Protein AF-A0A0D6L567-F1 (afdb_monomer)

Sequence (129 aa):
MVDGVRVAAVVKLIESLMVLPDKNCTERMDTPSAKEFLTNLEPFQVVLLAIASVFNLVVYVLALVHWYYVYSFVLIETRRNKLYWPVTLFPVSTGCCLIGMLAPRTSLIMTALGILYYLMCLFVIVSLC

pLDDT: mean 70.16, std 12.38, range [42.91, 92.19]

Foldseek 3Di:
DVVVVVVVVVVVVVVVVVPPDPPPVVVVPPDPDLVRCVVPDDPVLVVVLVVLVVVLVVLVVVLVVVVVCLVPPDPDPVVSVLVNVLSVLRSVLSVLCSVLSSDVVCVVVSVVVSVVSVVVSVVVVVVVD

Solvent-accessible surface area (backbone atoms only — not comparable to full-atom values): 7343 Å² total; per-residue (Å²): 125,73,63,62,58,52,51,53,51,50,51,52,49,49,49,61,65,68,49,62,73,88,65,59,71,75,68,73,68,57,67,68,50,54,67,59,46,63,74,70,53,57,71,69,60,54,54,54,52,52,52,51,51,53,53,46,50,52,44,43,53,54,39,52,53,50,50,50,49,50,66,73,72,54,88,53,68,84,62,45,61,70,52,51,54,57,54,56,46,55,48,51,30,51,49,39,40,54,51,18,70,59,32,75,93,45,23,69,62,28,42,54,52,29,52,55,51,51,52,52,48,51,52,51,54,62,73,70,107

Mean predicted aligned error: 15.06 Å

Organism: NCBI:txid53326

Structure (mmCIF, N/CA/C/O backbone):
data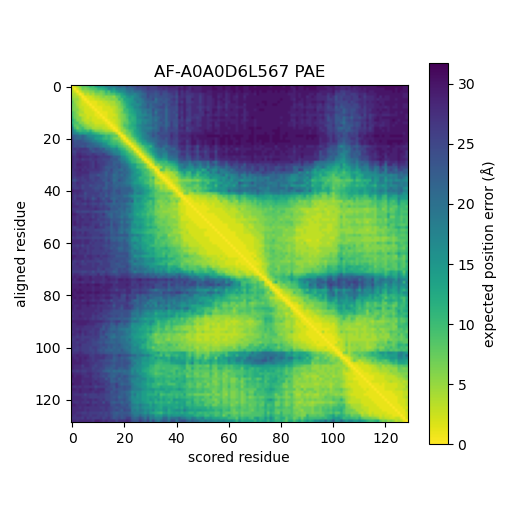_AF-A0A0D6L567-F1
#
_entry.id   AF-A0A0D6L567-F1
#
loop_
_atom_site.group_PDB
_atom_site.id
_atom_site.type_symbol
_atom_site.label_atom_id
_atom_site.label_alt_id
_atom_site.label_comp_id
_atom_site.label_asym_id
_atom_site.label_entity_id
_atom_site.label_seq_id
_atom_site.pdbx_PDB_ins_code
_atom_site.Cartn_x
_atom_site.Cartn_y
_atom_site.Cartn_z
_atom_site.occupancy
_atom_site.B_iso_or_equiv
_atom_site.auth_seq_id
_atom_site.auth_comp_id
_atom_site.auth_asym_id
_atom_site.auth_atom_id
_atom_site.pdbx_PDB_model_num
ATOM 1 N N . MET A 1 1 ? 60.334 8.139 -32.239 1.00 51.44 1 MET A N 1
ATOM 2 C CA . MET A 1 1 ? 59.103 8.479 -32.997 1.00 51.44 1 MET A CA 1
ATOM 3 C C . MET A 1 1 ? 57.903 7.579 -32.673 1.00 51.44 1 MET A C 1
ATOM 5 O O . MET A 1 1 ? 56.787 8.004 -32.926 1.00 51.44 1 MET A O 1
ATOM 9 N N . VAL A 1 2 ? 58.087 6.387 -32.084 1.00 53.38 2 VAL A N 1
ATOM 10 C CA . VAL A 1 2 ? 56.994 5.432 -31.785 1.00 53.38 2 VAL A CA 1
ATOM 11 C C . VAL A 1 2 ? 56.203 5.781 -30.507 1.00 53.38 2 VAL A C 1
ATOM 13 O O . VAL A 1 2 ? 55.015 5.478 -30.422 1.00 53.38 2 VAL A O 1
ATOM 16 N N . ASP A 1 3 ? 56.812 6.472 -29.539 1.00 57.06 3 ASP A N 1
ATOM 17 C CA . ASP A 1 3 ? 56.159 6.778 -28.253 1.00 57.06 3 ASP A CA 1
ATOM 18 C C . ASP A 1 3 ? 55.141 7.923 -28.328 1.00 57.06 3 ASP A C 1
ATOM 20 O O . ASP A 1 3 ? 54.092 7.859 -27.693 1.00 57.06 3 ASP A O 1
ATOM 24 N N . GLY A 1 4 ? 55.374 8.928 -29.180 1.00 60.09 4 GLY A N 1
ATOM 25 C CA . GLY A 1 4 ? 54.458 10.068 -29.338 1.00 60.09 4 GLY A CA 1
ATOM 26 C C . GLY A 1 4 ? 53.095 9.687 -29.930 1.00 60.09 4 GLY A C 1
ATOM 27 O O . GLY A 1 4 ? 52.073 10.239 -29.534 1.00 60.09 4 GLY A O 1
ATOM 28 N N . VAL A 1 5 ? 53.059 8.690 -30.821 1.00 66.12 5 VAL A N 1
ATOM 29 C CA . VAL A 1 5 ? 51.813 8.183 -31.429 1.00 66.12 5 VAL A CA 1
ATOM 30 C C . VAL A 1 5 ? 50.973 7.422 -30.401 1.00 66.12 5 VAL A C 1
ATOM 32 O O . VAL A 1 5 ? 49.748 7.534 -30.387 1.00 66.12 5 VAL A O 1
ATOM 35 N N . ARG A 1 6 ? 51.632 6.686 -29.498 1.00 64.06 6 ARG A N 1
ATOM 36 C CA . ARG A 1 6 ? 50.975 5.932 -28.425 1.00 64.06 6 ARG A CA 1
ATOM 37 C C . ARG A 1 6 ? 50.378 6.871 -27.378 1.00 64.06 6 ARG A C 1
ATOM 39 O O . ARG A 1 6 ? 49.239 6.673 -26.972 1.00 64.06 6 ARG A O 1
ATOM 46 N N . VAL A 1 7 ? 51.105 7.928 -27.010 1.00 69.12 7 VAL A N 1
ATOM 47 C CA . VAL A 1 7 ? 50.609 8.963 -26.089 1.00 69.12 7 VAL A CA 1
ATOM 48 C C . VAL A 1 7 ? 49.438 9.729 -26.709 1.00 69.12 7 VAL A C 1
ATOM 50 O O . VAL A 1 7 ? 48.426 9.908 -26.044 1.00 69.12 7 VAL A O 1
ATOM 53 N N . ALA A 1 8 ? 49.500 10.090 -27.995 1.00 69.56 8 ALA A N 1
ATOM 54 C CA . ALA A 1 8 ? 48.382 10.740 -28.685 1.00 69.56 8 ALA A CA 1
ATOM 55 C C . ALA A 1 8 ? 47.131 9.843 -28.773 1.00 69.56 8 ALA A C 1
ATOM 57 O O . ALA A 1 8 ? 46.010 10.328 -28.621 1.00 69.56 8 ALA A O 1
ATOM 58 N N . ALA A 1 9 ? 47.309 8.531 -28.969 1.00 71.38 9 ALA A N 1
ATOM 59 C CA . ALA A 1 9 ? 46.211 7.568 -28.959 1.00 71.38 9 ALA A CA 1
ATOM 60 C C . ALA A 1 9 ? 45.585 7.425 -27.565 1.00 71.38 9 ALA A C 1
ATOM 62 O O . ALA A 1 9 ? 44.364 7.411 -27.456 1.00 71.38 9 ALA A O 1
ATOM 63 N N . VAL A 1 10 ? 46.402 7.377 -26.506 1.00 73.50 10 VAL A N 1
ATOM 64 C CA . VAL A 1 10 ? 45.928 7.316 -25.113 1.00 73.50 10 VAL A CA 1
ATOM 65 C C . VAL A 1 10 ? 45.222 8.611 -24.717 1.00 73.50 10 VAL A C 1
ATOM 67 O O . VAL A 1 10 ? 44.164 8.544 -24.106 1.00 73.50 10 VAL A O 1
ATOM 70 N N . VAL A 1 11 ? 45.731 9.777 -25.123 1.00 72.00 11 VAL A N 1
ATOM 71 C CA . VAL A 1 11 ? 45.070 11.069 -24.884 1.00 72.00 11 VAL A CA 1
ATOM 72 C C . VAL A 1 11 ? 43.726 11.134 -25.609 1.00 72.00 11 VAL A C 1
ATOM 74 O O . VAL A 1 11 ? 42.746 11.502 -24.980 1.00 72.00 11 VAL A O 1
ATOM 77 N N . LYS A 1 12 ? 43.620 10.660 -26.861 1.00 69.38 12 LYS A N 1
ATOM 78 C CA . LYS A 1 12 ? 42.325 10.541 -27.562 1.00 69.38 12 LYS A CA 1
ATOM 79 C C . LYS A 1 12 ? 41.357 9.549 -26.913 1.00 69.38 12 LYS A C 1
ATOM 81 O O . LYS A 1 12 ? 40.143 9.743 -26.978 1.00 69.38 12 LYS A O 1
ATOM 86 N N . LEU A 1 13 ? 41.878 8.475 -26.320 1.00 69.00 13 LEU A N 1
ATOM 87 C CA . LEU A 1 13 ? 41.085 7.473 -25.604 1.00 69.00 13 LEU A CA 1
ATOM 88 C C . LEU A 1 13 ? 40.575 8.031 -24.274 1.00 69.00 13 LEU A C 1
ATOM 90 O O . LEU A 1 13 ? 39.413 7.828 -23.949 1.00 69.00 13 LEU A O 1
ATOM 94 N N . ILE A 1 14 ? 41.414 8.783 -23.557 1.00 69.44 14 ILE A N 1
ATOM 95 C CA . ILE A 1 14 ? 41.048 9.522 -22.345 1.00 69.44 14 ILE A CA 1
ATOM 96 C C . ILE A 1 14 ? 40.043 10.619 -22.687 1.00 69.44 14 ILE A C 1
ATOM 98 O O . ILE A 1 14 ? 39.063 10.756 -21.976 1.00 69.44 14 ILE A O 1
ATOM 102 N N . GLU A 1 15 ? 40.209 11.339 -23.794 1.00 63.16 15 GLU A N 1
ATOM 103 C CA . GLU A 1 15 ? 39.251 12.347 -24.259 1.00 63.16 15 GLU A CA 1
ATOM 104 C C . GLU A 1 15 ? 37.911 11.702 -24.655 1.00 63.16 15 GLU A C 1
ATOM 106 O O . GLU A 1 15 ? 36.864 12.221 -24.300 1.00 63.16 15 GLU A O 1
ATOM 111 N N . SER A 1 16 ? 37.913 10.508 -25.264 1.00 60.44 16 SER A N 1
ATOM 112 C CA . SER A 1 16 ? 36.679 9.745 -25.550 1.00 60.44 16 SER A CA 1
ATOM 113 C C . SER A 1 16 ? 36.036 9.098 -24.314 1.00 60.44 16 SER A C 1
ATOM 115 O O . SER A 1 16 ? 34.855 8.765 -24.352 1.00 60.44 16 SER A O 1
ATOM 117 N N . LEU A 1 17 ? 36.797 8.885 -23.233 1.00 59.16 17 LEU A N 1
ATOM 118 C CA . LEU A 1 17 ? 36.298 8.384 -21.942 1.00 59.16 17 LEU A CA 1
ATOM 119 C C . LEU A 1 17 ? 35.861 9.517 -21.000 1.00 59.16 17 LEU A C 1
ATOM 121 O O . LEU A 1 17 ? 34.994 9.302 -20.157 1.00 59.16 17 LEU A O 1
ATOM 125 N N . MET A 1 18 ? 36.472 10.698 -21.123 1.00 55.69 18 MET A N 1
ATOM 126 C CA . MET A 1 18 ? 36.255 11.874 -20.275 1.00 55.69 18 MET A CA 1
ATOM 127 C C . MET A 1 18 ? 35.217 12.826 -20.877 1.00 55.69 18 MET A C 1
ATOM 129 O O . MET A 1 18 ? 34.478 13.460 -20.127 1.00 55.69 18 MET A O 1
ATOM 133 N N . VAL A 1 19 ? 35.065 12.842 -22.207 1.00 54.62 19 VAL A N 1
ATOM 134 C CA . VAL A 1 19 ? 33.837 13.290 -22.872 1.00 54.62 19 VAL A CA 1
ATOM 135 C C . VAL A 1 19 ? 32.824 12.160 -22.732 1.00 54.62 19 VAL A C 1
ATOM 137 O O . VAL A 1 19 ? 32.542 11.389 -23.650 1.00 54.62 19 VAL A O 1
ATOM 140 N N . LEU A 1 20 ? 32.282 12.061 -21.516 1.00 49.41 20 LEU A N 1
ATOM 141 C CA . LEU A 1 20 ? 30.945 11.538 -21.302 1.00 49.41 20 LEU A CA 1
ATOM 142 C C . LEU A 1 20 ? 30.086 12.169 -22.405 1.00 49.41 20 LEU A C 1
ATOM 144 O O . LEU A 1 20 ? 30.102 13.396 -22.522 1.00 49.41 20 LEU A O 1
ATOM 148 N N . PRO A 1 21 ? 29.426 11.387 -23.272 1.00 51.28 21 PRO A N 1
ATOM 149 C CA . PRO A 1 21 ? 28.641 11.987 -24.325 1.00 51.28 21 PRO A CA 1
ATOM 150 C C . PRO A 1 21 ? 27.652 12.924 -23.640 1.00 51.28 21 PRO A C 1
ATOM 152 O O . PRO A 1 21 ? 26.893 12.481 -22.775 1.00 51.28 21 PRO A O 1
ATOM 155 N N . ASP A 1 22 ? 27.656 14.192 -24.046 1.00 45.97 22 ASP A N 1
ATOM 156 C CA . ASP A 1 22 ? 26.565 15.157 -23.901 1.00 45.97 22 ASP A CA 1
ATOM 157 C C . ASP A 1 22 ? 25.304 14.633 -24.624 1.00 45.97 22 ASP A C 1
ATOM 159 O O . ASP A 1 22 ? 24.661 15.290 -25.436 1.00 45.97 22 ASP A O 1
ATOM 163 N N . LYS A 1 23 ? 24.917 13.388 -24.347 1.00 49.12 23 LYS A N 1
ATOM 164 C CA . LYS A 1 23 ? 23.551 12.930 -24.479 1.00 49.12 23 LYS A CA 1
ATOM 165 C C . LYS A 1 23 ? 22.868 13.401 -23.221 1.00 49.12 23 LYS A C 1
ATOM 167 O O . LYS A 1 23 ? 22.819 12.651 -22.254 1.00 49.12 23 LYS A O 1
ATOM 172 N N . ASN A 1 24 ? 22.417 14.656 -23.260 1.00 46.16 24 ASN A N 1
ATOM 173 C CA . ASN A 1 24 ? 21.276 15.163 -22.506 1.00 46.16 24 ASN A CA 1
ATOM 174 C C . ASN A 1 24 ? 20.905 14.255 -21.325 1.00 46.16 24 ASN A C 1
ATOM 176 O O . ASN A 1 24 ? 19.962 13.468 -21.397 1.00 46.16 24 ASN A O 1
ATOM 180 N N . CYS A 1 25 ? 21.653 14.353 -20.223 1.00 46.97 25 CYS A N 1
ATOM 181 C CA . CYS A 1 25 ? 21.289 13.675 -18.977 1.00 46.97 25 CYS A CA 1
ATOM 182 C C . CYS A 1 25 ? 19.965 14.212 -18.400 1.00 46.97 25 CYS A C 1
ATOM 184 O O . CYS A 1 25 ? 19.481 13.696 -17.397 1.00 46.97 25 CYS A O 1
ATOM 186 N N . THR A 1 26 ? 19.353 15.196 -19.061 1.00 45.06 26 THR A N 1
ATOM 187 C CA . THR A 1 26 ? 17.973 15.635 -18.865 1.00 45.06 26 THR A CA 1
ATOM 188 C C . THR A 1 26 ? 16.942 14.584 -19.305 1.00 45.06 26 THR A C 1
ATOM 190 O O . THR A 1 26 ? 15.877 14.544 -18.712 1.00 45.06 26 THR A O 1
ATOM 193 N N . GLU A 1 27 ? 17.251 13.669 -20.238 1.00 45.03 27 GLU A N 1
ATOM 194 C CA . GLU A 1 27 ? 16.323 12.593 -20.662 1.00 45.03 27 GLU A CA 1
ATOM 195 C C . GLU A 1 27 ? 16.497 11.270 -19.896 1.00 45.03 27 GLU A C 1
ATOM 197 O O . GLU A 1 27 ? 15.755 10.314 -20.102 1.00 45.03 27 GLU A O 1
ATOM 202 N N . ARG A 1 28 ? 17.474 11.176 -18.984 1.00 42.91 28 ARG A N 1
ATOM 203 C CA . ARG A 1 28 ? 17.618 10.004 -18.096 1.00 42.91 28 ARG A CA 1
ATOM 204 C C . ARG A 1 28 ? 16.937 10.198 -16.741 1.00 42.91 28 ARG A C 1
ATOM 206 O O . ARG A 1 28 ? 16.912 9.271 -15.929 1.00 42.91 28 ARG A O 1
ATOM 213 N N . MET A 1 29 ? 16.399 11.396 -16.499 1.00 44.59 29 MET A N 1
ATOM 214 C CA . MET A 1 29 ? 15.608 11.721 -15.314 1.00 44.59 29 MET A CA 1
ATOM 215 C C . MET A 1 29 ? 14.101 11.618 -15.532 1.00 44.59 29 MET A C 1
ATOM 217 O O . MET A 1 29 ? 13.373 11.580 -14.539 1.00 44.59 29 MET A O 1
ATOM 221 N N . ASP A 1 30 ? 13.638 11.436 -16.764 1.00 47.34 30 ASP A N 1
ATOM 222 C CA . ASP A 1 30 ? 12.287 10.957 -16.994 1.00 47.34 30 ASP A CA 1
ATOM 223 C C . ASP A 1 30 ? 12.285 9.463 -16.707 1.00 47.34 30 ASP A C 1
ATOM 225 O O . ASP A 1 30 ? 12.701 8.620 -17.500 1.00 47.34 30 ASP A O 1
ATOM 229 N N . THR A 1 31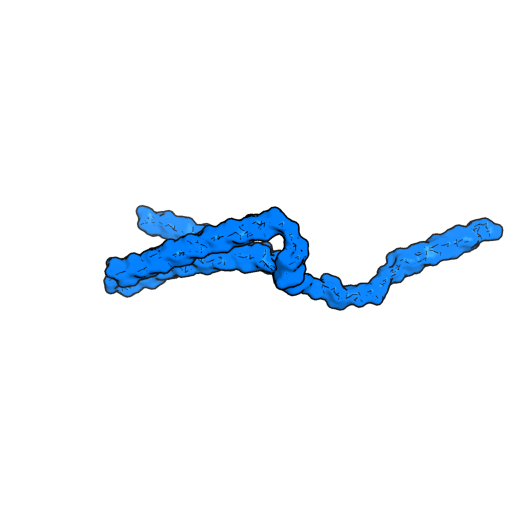 ? 11.860 9.106 -15.494 1.00 47.53 31 THR A N 1
ATOM 230 C CA . THR A 1 31 ? 11.310 7.762 -15.324 1.00 47.53 31 THR A CA 1
ATOM 231 C C . THR A 1 31 ? 10.330 7.538 -16.460 1.00 47.53 31 THR A C 1
ATOM 233 O O . THR A 1 31 ? 9.464 8.406 -16.612 1.00 47.53 31 THR A O 1
ATOM 236 N N . PRO A 1 32 ? 10.387 6.408 -17.184 1.00 53.44 32 PRO A N 1
ATOM 237 C CA . PRO A 1 32 ? 9.282 6.057 -18.055 1.00 53.44 32 PRO A CA 1
ATOM 238 C C . PRO A 1 32 ? 7.992 6.183 -17.250 1.00 53.44 32 PRO A C 1
ATOM 240 O O . PRO A 1 32 ? 7.905 5.738 -16.095 1.00 53.44 32 PRO A O 1
ATOM 243 N N . SER A 1 33 ? 7.019 6.866 -17.844 1.00 56.44 33 SER A N 1
ATOM 244 C CA . SER A 1 33 ? 5.693 7.009 -17.261 1.00 56.44 33 SER A CA 1
ATOM 245 C C . SER A 1 33 ? 5.160 5.618 -16.912 1.00 56.44 33 SER A C 1
ATOM 247 O O . SER A 1 33 ? 5.467 4.644 -17.601 1.00 56.44 33 SER A O 1
ATOM 249 N N . ALA A 1 34 ? 4.343 5.492 -15.860 1.00 57.06 34 ALA A N 1
ATOM 250 C CA . ALA A 1 34 ? 3.801 4.197 -15.424 1.00 57.06 34 ALA A CA 1
ATOM 251 C C . ALA A 1 34 ? 3.174 3.396 -16.585 1.00 57.06 34 ALA A C 1
ATOM 253 O O . ALA A 1 34 ? 3.223 2.170 -16.599 1.00 57.06 34 ALA A O 1
ATOM 254 N N . LYS A 1 35 ? 2.649 4.096 -17.600 1.00 56.97 35 LYS A N 1
ATOM 255 C CA . LYS A 1 35 ? 2.117 3.496 -18.827 1.00 56.97 35 LYS A CA 1
ATOM 256 C C . LYS A 1 35 ? 3.193 2.868 -19.719 1.00 56.97 35 LYS A C 1
ATOM 258 O O . LYS A 1 35 ? 2.982 1.758 -20.185 1.00 56.97 35 LYS A O 1
ATOM 263 N N . GLU A 1 36 ? 4.330 3.536 -19.913 1.00 60.84 36 GLU A N 1
ATOM 264 C CA . GLU A 1 36 ? 5.454 3.035 -20.721 1.00 60.84 36 GLU A CA 1
ATOM 265 C C . GLU A 1 36 ? 6.184 1.872 -20.045 1.00 60.84 36 GLU A C 1
ATOM 267 O O . GLU A 1 36 ? 6.640 0.947 -20.722 1.00 60.84 36 GLU A O 1
ATOM 272 N N . PHE A 1 37 ? 6.245 1.890 -18.709 1.00 64.50 37 PHE A N 1
ATOM 273 C CA . PHE A 1 37 ? 6.726 0.764 -17.913 1.00 64.50 37 PHE A CA 1
ATOM 274 C C . PHE A 1 37 ? 5.804 -0.451 -18.083 1.00 64.50 37 PHE A C 1
ATOM 276 O O . PHE A 1 37 ? 6.275 -1.521 -18.452 1.00 64.50 37 PHE A O 1
ATOM 283 N N . LEU A 1 38 ? 4.485 -0.274 -17.928 1.00 64.69 38 LEU A N 1
ATOM 284 C CA . LEU A 1 38 ? 3.492 -1.347 -18.084 1.00 64.69 38 LEU A CA 1
ATOM 285 C C . LEU A 1 38 ? 3.467 -1.976 -19.486 1.00 64.69 38 LEU A C 1
ATOM 287 O O . LEU A 1 38 ? 3.217 -3.172 -19.598 1.00 64.69 38 LEU A O 1
ATOM 291 N N . THR A 1 39 ? 3.738 -1.215 -20.550 1.00 64.00 39 THR A N 1
ATOM 292 C CA . THR A 1 39 ? 3.801 -1.755 -21.922 1.00 64.00 39 THR A CA 1
ATOM 293 C C . THR A 1 39 ? 5.072 -2.542 -22.235 1.00 64.00 39 THR A C 1
ATOM 295 O O . THR A 1 39 ? 5.050 -3.354 -23.153 1.00 64.00 39 THR A O 1
ATOM 298 N N . ASN A 1 40 ? 6.160 -2.331 -21.490 1.00 68.75 40 ASN A N 1
ATOM 299 C CA . ASN A 1 40 ? 7.427 -3.054 -21.669 1.00 68.75 40 ASN A CA 1
ATOM 300 C C . ASN A 1 40 ? 7.654 -4.125 -20.587 1.00 68.75 40 ASN A C 1
ATOM 302 O O . ASN A 1 40 ? 8.773 -4.607 -20.414 1.00 68.75 40 ASN A O 1
ATOM 306 N N . LEU A 1 41 ? 6.611 -4.472 -19.830 1.00 67.50 41 LEU A N 1
ATOM 307 C CA . LEU A 1 41 ? 6.709 -5.419 -18.728 1.00 67.50 41 LEU A CA 1
ATOM 308 C C . LEU A 1 41 ? 6.822 -6.863 -19.232 1.00 67.50 41 LEU A C 1
ATOM 310 O O . LEU A 1 41 ? 6.127 -7.276 -20.161 1.00 67.50 41 LEU A O 1
ATOM 314 N N . GLU A 1 42 ? 7.656 -7.653 -18.560 1.00 75.88 42 GLU A N 1
ATOM 315 C CA . GLU A 1 42 ? 7.778 -9.086 -18.819 1.00 75.88 42 GLU A CA 1
ATOM 316 C C . GLU A 1 42 ? 6.424 -9.788 -18.572 1.00 75.88 42 GLU A C 1
ATOM 318 O O . GLU A 1 42 ? 5.738 -9.470 -17.590 1.00 75.88 42 GLU A O 1
ATOM 323 N N . PRO A 1 43 ? 6.003 -10.754 -19.416 1.00 74.62 43 PRO A N 1
ATOM 324 C CA . PRO A 1 43 ? 4.675 -11.371 -19.322 1.00 74.62 43 PRO A CA 1
ATOM 325 C C . PRO A 1 43 ? 4.401 -12.017 -17.957 1.00 74.62 43 PRO A C 1
ATOM 327 O O . PRO A 1 43 ? 3.261 -12.035 -17.497 1.00 74.62 43 PRO A O 1
ATOM 330 N N . PHE A 1 44 ? 5.443 -12.491 -17.271 1.00 75.38 44 PHE A N 1
ATOM 331 C CA . PHE A 1 44 ? 5.339 -13.046 -15.922 1.00 75.38 44 PHE A CA 1
ATOM 332 C C . PHE A 1 44 ? 4.868 -12.010 -14.886 1.00 75.38 44 PHE A C 1
ATOM 334 O O . PHE A 1 44 ? 4.005 -12.294 -14.053 1.00 75.38 44 PHE A O 1
ATOM 341 N N . GLN A 1 45 ? 5.381 -10.782 -14.967 1.00 76.69 45 GLN A N 1
ATOM 342 C CA . GLN A 1 45 ? 5.049 -9.713 -14.027 1.00 76.69 45 GLN A CA 1
ATOM 343 C C . GLN A 1 45 ? 3.613 -9.201 -14.232 1.00 76.69 45 GLN A C 1
ATOM 345 O O . GLN A 1 45 ? 2.932 -8.860 -13.265 1.00 76.69 45 GLN A O 1
ATOM 350 N N . VAL A 1 46 ? 3.116 -9.232 -15.473 1.00 79.88 46 VAL A N 1
ATOM 351 C CA . VAL A 1 46 ? 1.719 -8.899 -15.806 1.00 79.88 46 VAL A CA 1
ATOM 352 C C . VAL A 1 46 ? 0.741 -9.902 -15.188 1.00 79.88 46 VAL A C 1
ATOM 354 O O . VAL A 1 46 ? -0.287 -9.500 -14.643 1.00 79.88 46 VAL A O 1
ATOM 357 N N . VAL A 1 47 ? 1.064 -11.199 -15.212 1.00 86.00 47 VAL A N 1
ATOM 358 C CA . VAL A 1 47 ? 0.220 -12.244 -14.604 1.00 86.00 47 VAL A CA 1
ATOM 359 C C . VAL A 1 47 ? 0.124 -12.062 -13.089 1.00 86.00 47 VAL A C 1
ATOM 361 O O . VAL A 1 47 ? -0.973 -12.103 -12.534 1.00 86.00 47 VAL A O 1
ATOM 364 N N . LEU A 1 48 ? 1.245 -11.795 -12.415 1.00 83.62 48 LEU A N 1
ATOM 365 C CA . LEU A 1 48 ? 1.253 -11.528 -10.973 1.00 83.62 48 LEU A CA 1
ATOM 366 C C . LEU A 1 48 ? 0.432 -10.284 -10.610 1.00 83.62 48 LEU A C 1
ATOM 368 O O . LEU A 1 48 ? -0.319 -10.305 -9.636 1.00 83.62 48 LEU A O 1
ATOM 372 N N . LEU A 1 49 ? 0.525 -9.225 -11.417 1.00 84.25 49 LEU A N 1
ATOM 373 C CA . LEU A 1 49 ? -0.255 -8.002 -11.231 1.00 84.25 49 LEU A CA 1
ATOM 374 C C . LEU A 1 49 ? -1.763 -8.248 -11.416 1.00 84.25 49 LEU A C 1
ATOM 376 O O . LEU A 1 49 ? -2.576 -7.717 -10.660 1.00 84.25 49 LEU A O 1
ATOM 380 N N . ALA A 1 50 ? -2.144 -9.080 -12.389 1.00 87.19 50 ALA A N 1
ATOM 381 C CA . ALA A 1 50 ? -3.534 -9.476 -12.599 1.00 87.19 50 ALA A CA 1
ATOM 382 C C . ALA A 1 50 ? -4.079 -10.287 -11.413 1.00 87.19 50 ALA A C 1
ATOM 384 O O . ALA A 1 50 ? -5.190 -10.048 -10.953 1.00 87.19 50 ALA A O 1
ATOM 385 N N . ILE A 1 51 ? -3.282 -11.203 -10.862 1.00 89.12 51 ILE A N 1
ATOM 386 C CA . ILE A 1 51 ? -3.663 -11.961 -9.665 1.00 89.12 51 ILE A CA 1
ATOM 387 C C . ILE A 1 51 ? -3.818 -11.014 -8.464 1.00 89.12 51 ILE A C 1
ATOM 389 O O . ILE A 1 51 ? -4.818 -11.076 -7.747 1.00 89.12 51 ILE A O 1
ATOM 393 N N . ALA A 1 52 ? -2.871 -10.092 -8.270 1.00 85.38 52 ALA A N 1
ATOM 394 C CA . ALA A 1 52 ? -2.922 -9.104 -7.195 1.00 85.38 52 ALA A CA 1
ATOM 395 C C . ALA A 1 52 ? -4.162 -8.198 -7.286 1.00 85.38 52 ALA A C 1
ATOM 397 O O . ALA A 1 52 ? -4.776 -7.895 -6.262 1.00 85.38 52 ALA A O 1
ATOM 398 N N . SER A 1 53 ? -4.576 -7.801 -8.494 1.00 87.31 53 SER A N 1
ATOM 399 C CA . SER A 1 53 ? -5.775 -6.978 -8.682 1.00 87.31 53 SER A CA 1
ATOM 400 C C . SER A 1 53 ? -7.063 -7.728 -8.332 1.00 87.31 53 SER A C 1
ATOM 402 O O . SER A 1 53 ? -7.937 -7.151 -7.682 1.00 87.31 53 SER A O 1
ATOM 404 N N . VAL A 1 54 ? -7.153 -9.022 -8.661 1.00 92.19 54 VAL A N 1
ATOM 405 C CA . VAL A 1 54 ? -8.282 -9.882 -8.272 1.00 92.19 54 VAL A CA 1
ATOM 406 C C . VAL A 1 54 ? -8.369 -10.012 -6.752 1.00 92.19 54 VAL A C 1
ATOM 408 O O . VAL A 1 54 ? -9.441 -9.810 -6.182 1.00 92.19 54 VAL A O 1
ATOM 411 N N . PHE A 1 55 ? -7.253 -10.282 -6.070 1.00 87.31 55 PHE A N 1
ATOM 412 C CA . PHE A 1 55 ? -7.246 -10.349 -4.606 1.00 87.31 55 PHE A CA 1
ATOM 413 C C . PHE A 1 55 ? -7.617 -9.012 -3.960 1.00 87.31 55 PHE A C 1
ATOM 415 O O . PHE A 1 55 ? -8.396 -8.989 -3.008 1.00 87.31 55 PHE A O 1
ATOM 422 N N . ASN A 1 56 ? -7.130 -7.893 -4.501 1.00 88.06 56 ASN A N 1
ATOM 423 C CA . ASN A 1 56 ? -7.496 -6.567 -4.011 1.00 88.06 56 ASN A CA 1
ATOM 424 C C . ASN A 1 56 ? -9.007 -6.309 -4.156 1.00 88.06 56 ASN A C 1
ATOM 426 O O . ASN A 1 56 ? -9.635 -5.777 -3.244 1.00 88.06 56 ASN A O 1
ATOM 430 N N . LEU A 1 57 ? -9.620 -6.753 -5.259 1.00 89.38 57 LEU A N 1
ATOM 431 C CA . LEU A 1 57 ? -11.067 -6.663 -5.464 1.00 89.38 57 LEU A CA 1
ATOM 432 C C . LEU A 1 57 ? -11.847 -7.459 -4.403 1.00 89.38 57 LEU A C 1
ATOM 434 O O . L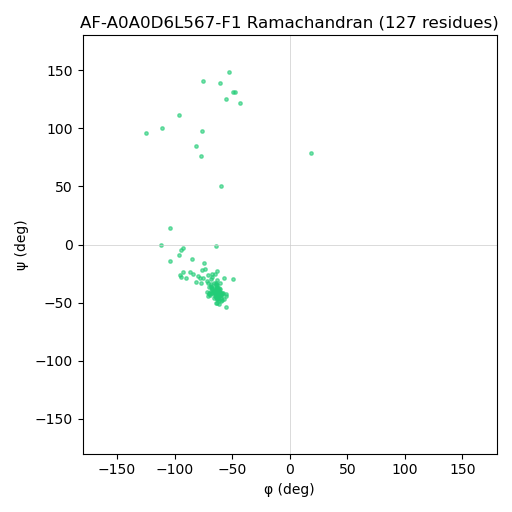EU A 1 57 ? -12.813 -6.948 -3.838 1.00 89.38 57 LEU A O 1
ATOM 438 N N . VAL A 1 58 ? -11.409 -8.681 -4.087 1.00 90.50 58 VAL A N 1
ATOM 439 C CA . VAL A 1 58 ? -12.018 -9.503 -3.024 1.00 90.50 58 VAL A CA 1
ATOM 440 C C . VAL A 1 58 ? -11.943 -8.790 -1.671 1.00 90.50 58 VAL A C 1
ATOM 442 O O . VAL A 1 58 ? -12.931 -8.755 -0.936 1.00 90.50 58 VAL A O 1
ATOM 445 N N . VAL A 1 59 ? -10.805 -8.164 -1.361 1.00 87.44 59 VAL A N 1
ATOM 446 C CA . VAL A 1 59 ? -10.629 -7.374 -0.133 1.00 87.44 59 VAL A CA 1
ATOM 447 C C . VAL A 1 59 ? -11.597 -6.188 -0.080 1.00 87.44 59 VAL A C 1
ATOM 449 O O . VAL A 1 59 ? -12.204 -5.950 0.965 1.00 87.44 59 VAL A O 1
ATOM 452 N N . TYR A 1 60 ? -11.820 -5.485 -1.196 1.00 87.38 60 TYR A N 1
ATOM 453 C CA . TYR A 1 60 ? -12.821 -4.415 -1.262 1.00 87.38 60 TYR A CA 1
ATOM 454 C C . TYR A 1 60 ? -14.243 -4.919 -0.994 1.00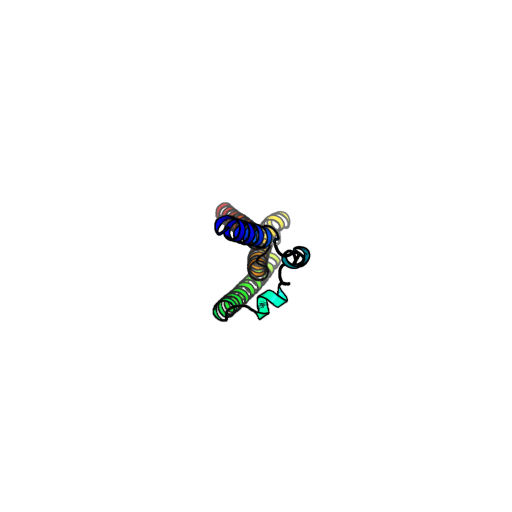 87.38 60 TYR A C 1
ATOM 456 O O . TYR A 1 60 ? -14.983 -4.279 -0.247 1.00 87.38 60 TYR A O 1
ATOM 464 N N . VAL A 1 61 ? -14.627 -6.072 -1.550 1.00 89.12 61 VAL A N 1
ATOM 465 C CA . VAL A 1 61 ? -15.950 -6.667 -1.293 1.00 89.12 61 VAL A CA 1
ATOM 466 C C . VAL A 1 61 ? -16.107 -7.015 0.188 1.00 89.12 61 VAL A C 1
ATOM 468 O O . VAL A 1 61 ? -17.117 -6.665 0.797 1.00 89.12 61 VAL A O 1
ATOM 471 N N . LEU A 1 62 ? -15.094 -7.632 0.802 1.00 85.25 62 LEU A N 1
ATOM 472 C CA . LEU A 1 62 ? -15.102 -7.941 2.235 1.00 85.25 62 LEU A CA 1
ATOM 473 C C . LEU A 1 62 ? -15.185 -6.680 3.105 1.00 85.25 62 LEU A C 1
ATOM 475 O O . LEU A 1 62 ? -15.894 -6.689 4.114 1.00 85.25 62 LEU A O 1
ATOM 479 N N . ALA A 1 63 ? -14.514 -5.596 2.706 1.00 83.62 63 ALA A N 1
ATOM 480 C CA . ALA A 1 63 ? -14.585 -4.310 3.394 1.00 83.62 63 ALA A CA 1
ATOM 481 C C . ALA A 1 63 ? -15.992 -3.697 3.322 1.00 83.62 63 ALA A C 1
ATOM 483 O O . ALA A 1 63 ? -16.488 -3.195 4.329 1.00 83.62 63 ALA A O 1
ATOM 484 N N . LEU A 1 64 ? -16.670 -3.790 2.172 1.00 84.56 64 LEU A N 1
ATOM 485 C CA . LEU A 1 64 ? -18.059 -3.341 2.024 1.00 84.56 64 LEU A CA 1
ATOM 486 C C . LEU A 1 64 ? -19.025 -4.171 2.876 1.00 84.56 64 LEU A C 1
ATOM 488 O O . LEU A 1 64 ? -19.907 -3.609 3.523 1.00 84.56 64 LEU A O 1
ATOM 492 N N . VAL A 1 65 ? -18.837 -5.493 2.929 1.00 84.88 65 VAL A N 1
ATOM 493 C CA . VAL A 1 65 ? -19.634 -6.375 3.797 1.00 84.88 65 VAL A CA 1
ATOM 494 C C . VAL A 1 65 ? -19.419 -6.018 5.268 1.00 84.88 65 VAL A C 1
ATOM 496 O O . VAL A 1 65 ? -20.390 -5.864 6.007 1.00 84.88 65 VAL A O 1
ATOM 499 N N . HIS A 1 66 ? -18.170 -5.815 5.696 1.00 78.62 66 HIS A N 1
ATOM 500 C CA . HIS A 1 66 ? -17.864 -5.369 7.058 1.00 78.62 66 HIS A CA 1
ATOM 501 C C . HIS A 1 66 ? -18.478 -4.005 7.366 1.00 78.62 66 HIS A C 1
ATOM 503 O O . HIS A 1 66 ? -19.077 -3.834 8.425 1.00 78.62 66 HIS A O 1
ATOM 509 N N . TRP A 1 67 ? -18.387 -3.051 6.439 1.00 76.19 67 TRP A N 1
ATOM 510 C CA . TRP A 1 67 ? -19.026 -1.746 6.584 1.00 76.19 67 TRP A CA 1
ATOM 511 C C . TRP A 1 67 ? -20.535 -1.895 6.785 1.00 76.19 67 TRP A C 1
ATOM 513 O O . TRP A 1 67 ? -21.098 -1.295 7.700 1.00 76.19 67 TRP A O 1
ATOM 523 N N . TYR A 1 68 ? -21.191 -2.721 5.966 1.00 80.94 68 TYR A N 1
ATOM 524 C CA . TYR A 1 68 ? -22.625 -2.980 6.069 1.00 80.94 68 TYR A CA 1
ATOM 525 C C . TYR A 1 68 ? -22.999 -3.580 7.431 1.00 80.94 68 TYR A C 1
ATOM 527 O O . TYR A 1 68 ? -23.919 -3.095 8.092 1.00 80.94 68 TYR A O 1
ATOM 535 N N . TYR A 1 69 ? -22.239 -4.571 7.904 1.00 75.81 69 TYR A N 1
ATOM 536 C CA . TYR A 1 69 ? -22.445 -5.171 9.222 1.00 75.81 69 TYR A CA 1
ATOM 537 C C . TYR A 1 69 ? -22.250 -4.166 10.363 1.00 75.81 69 TYR A C 1
ATOM 539 O O . TYR A 1 69 ? -23.088 -4.087 11.259 1.00 75.81 69 TYR A O 1
ATOM 547 N N . VAL A 1 70 ? -21.192 -3.353 10.328 1.00 72.81 70 VAL A N 1
ATOM 548 C CA . VAL A 1 70 ? -20.942 -2.327 11.354 1.00 72.81 70 VAL A CA 1
ATOM 549 C C . VAL A 1 70 ? -22.039 -1.262 11.350 1.00 72.81 70 VAL A C 1
ATOM 551 O O . VAL A 1 70 ? -22.472 -0.820 12.416 1.00 72.81 70 VAL A O 1
ATOM 554 N N . TYR A 1 71 ? -22.516 -0.862 10.170 1.00 70.06 71 TYR A N 1
ATOM 555 C CA . TYR A 1 71 ? -23.623 0.080 10.039 1.00 70.06 71 TYR A CA 1
ATOM 556 C C . TYR A 1 71 ? -24.932 -0.489 10.603 1.00 70.06 71 TYR A C 1
A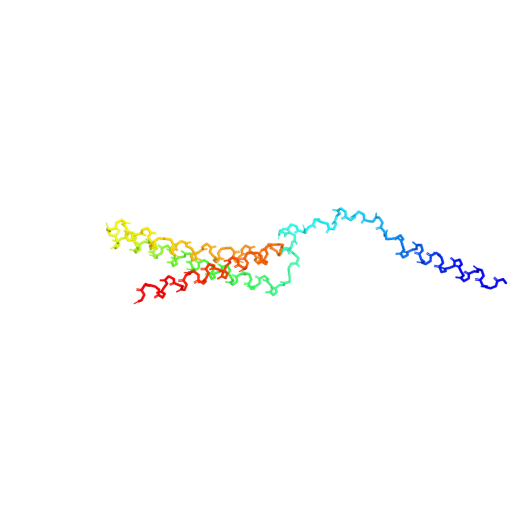TOM 558 O O . TYR A 1 71 ? -25.644 0.230 11.303 1.00 70.06 71 TYR A O 1
ATOM 566 N N . SER A 1 72 ? -25.221 -1.767 10.334 1.00 74.00 72 SER A N 1
ATOM 567 C CA . SER A 1 72 ? -26.482 -2.413 10.708 1.00 74.00 72 SER A CA 1
ATOM 568 C C . SER A 1 72 ? -26.542 -2.884 12.166 1.00 74.00 72 SER A C 1
ATOM 570 O O . SER A 1 72 ? -27.627 -2.890 12.740 1.00 74.00 72 SER A O 1
ATOM 572 N N . PHE A 1 73 ? -25.423 -3.297 12.772 1.00 65.19 73 PHE A N 1
ATOM 573 C CA . PHE A 1 73 ? -25.420 -3.927 14.103 1.00 65.19 73 PHE A CA 1
ATOM 574 C C . PHE A 1 73 ? -24.938 -3.019 15.241 1.00 65.19 73 PHE A C 1
ATOM 576 O O . PHE A 1 73 ? -25.158 -3.341 16.408 1.00 65.19 73 PHE A O 1
ATOM 583 N N . VAL A 1 74 ? -24.308 -1.874 14.952 1.00 60.88 74 VAL A N 1
ATOM 584 C CA . VAL A 1 74 ? -23.778 -0.985 15.997 1.00 60.88 74 VAL A CA 1
ATOM 585 C C . VAL A 1 74 ? -24.584 0.316 16.063 1.00 60.88 74 VAL A C 1
ATOM 587 O O . VAL A 1 74 ? -24.388 1.245 15.280 1.00 60.88 74 VAL A O 1
ATOM 590 N N . LEU A 1 75 ? -25.488 0.384 17.044 1.00 54.88 75 LEU A N 1
ATOM 591 C CA . LEU A 1 75 ? -26.338 1.547 17.350 1.00 54.88 75 LEU A CA 1
ATOM 592 C C . LEU A 1 75 ? -25.656 2.600 18.254 1.00 54.88 75 LEU A C 1
ATOM 594 O O . LEU A 1 75 ? -26.153 3.713 18.373 1.00 54.88 75 LEU A O 1
ATOM 598 N N . ILE A 1 76 ? -24.512 2.284 18.878 1.00 58.41 76 ILE A N 1
ATOM 599 C CA . ILE A 1 76 ? -23.783 3.185 19.795 1.00 58.41 76 ILE A CA 1
ATOM 600 C C . ILE A 1 76 ? -22.661 3.934 19.052 1.00 58.41 76 ILE A C 1
ATOM 602 O O . ILE A 1 76 ? -21.650 3.339 18.666 1.00 58.41 76 ILE A O 1
ATOM 606 N N . GLU A 1 77 ? -22.816 5.254 18.884 1.00 59.31 77 GLU A N 1
ATOM 607 C CA . GLU A 1 77 ? -21.909 6.119 18.103 1.00 59.31 77 GLU A CA 1
ATOM 608 C C . GLU A 1 77 ? -20.447 6.106 18.591 1.00 59.31 77 GLU A C 1
ATOM 610 O O . GLU A 1 77 ? -19.521 6.009 17.783 1.00 59.31 77 GLU A O 1
ATOM 615 N N . THR A 1 78 ? -20.205 6.122 19.908 1.00 56.22 78 THR A N 1
ATOM 616 C CA . THR A 1 78 ? -18.843 6.227 20.474 1.00 56.22 78 THR A CA 1
ATOM 617 C C . THR A 1 78 ? -17.975 4.984 20.230 1.00 56.22 78 THR A C 1
ATOM 619 O O . THR A 1 78 ? -16.754 5.104 20.105 1.00 56.22 78 THR A O 1
ATOM 622 N N . ARG A 1 79 ? -18.568 3.781 20.123 1.00 58.56 79 ARG A N 1
ATOM 623 C CA . ARG A 1 79 ? -17.828 2.552 19.759 1.00 58.56 79 ARG A CA 1
ATOM 624 C C . ARG A 1 79 ? -17.663 2.395 18.245 1.00 58.56 79 ARG A C 1
ATOM 626 O O . ARG A 1 79 ? -16.681 1.795 17.813 1.00 58.56 79 ARG A O 1
ATOM 633 N N . ARG A 1 80 ? -18.553 2.987 17.440 1.00 56.22 80 ARG A N 1
ATOM 634 C CA . ARG A 1 80 ? -18.506 2.940 15.970 1.00 56.22 80 ARG A CA 1
ATOM 635 C C . ARG A 1 80 ? -17.278 3.635 15.396 1.00 56.22 80 ARG A C 1
ATOM 637 O O . ARG A 1 80 ? -16.622 3.060 14.538 1.00 56.22 80 ARG A O 1
ATOM 644 N N . ASN A 1 81 ? -16.916 4.816 15.896 1.00 57.97 81 ASN A N 1
ATOM 645 C CA . ASN A 1 81 ? -15.785 5.573 15.344 1.00 57.97 81 ASN A CA 1
ATOM 646 C C . ASN A 1 81 ? -14.432 4.851 15.514 1.00 57.97 81 ASN A C 1
ATOM 648 O O . ASN A 1 81 ? -13.585 4.895 14.626 1.00 57.97 81 ASN A O 1
ATOM 652 N N . LYS A 1 82 ? -14.253 4.113 16.621 1.00 58.62 82 LYS A N 1
ATOM 653 C CA . LYS A 1 82 ? -13.054 3.287 16.854 1.00 58.62 82 LYS A CA 1
ATOM 654 C C . LYS A 1 82 ? -12.994 2.046 15.957 1.00 58.62 82 LYS A C 1
ATOM 656 O O . LYS A 1 82 ? -11.901 1.566 15.687 1.00 58.62 82 LYS A O 1
ATOM 661 N N . LEU A 1 83 ? -14.144 1.543 15.498 1.00 64.00 83 LEU A N 1
ATOM 662 C CA . LEU A 1 83 ? -14.256 0.339 14.666 1.00 64.00 83 LEU A CA 1
ATOM 663 C C . LEU A 1 83 ? -14.312 0.649 13.157 1.00 64.00 83 LEU A C 1
ATOM 665 O O . LEU A 1 83 ? -13.877 -0.161 12.347 1.00 64.00 83 LEU A O 1
ATOM 669 N N . TYR A 1 84 ? -14.788 1.834 12.762 1.00 63.16 84 TYR A N 1
ATOM 670 C CA . TYR A 1 84 ? -14.759 2.284 11.365 1.00 63.16 84 TYR A CA 1
ATOM 671 C C . TYR A 1 84 ? -13.342 2.560 10.869 1.00 63.16 84 TYR A C 1
ATOM 673 O O . TYR A 1 84 ? -13.042 2.271 9.715 1.00 63.16 84 TYR A O 1
ATOM 681 N N . TRP A 1 85 ? -12.470 3.077 11.740 1.00 64.69 85 TRP A N 1
ATOM 682 C CA . TRP A 1 85 ? -11.069 3.331 11.410 1.00 64.69 85 TRP A CA 1
ATOM 683 C C . TRP A 1 85 ? -10.352 2.070 10.881 1.00 64.69 85 TRP A C 1
ATOM 685 O O . TRP A 1 85 ? -9.855 2.108 9.763 1.00 64.69 85 TRP A O 1
ATOM 695 N N . PRO A 1 86 ? -10.353 0.911 11.569 1.00 65.50 86 PRO A N 1
ATOM 696 C CA . PRO A 1 86 ? -9.714 -0.300 11.045 1.00 65.50 86 PRO A CA 1
ATOM 697 C C . PRO A 1 86 ? -10.415 -0.897 9.811 1.00 65.50 86 PRO A C 1
ATOM 699 O O . PRO A 1 86 ? -9.731 -1.410 8.927 1.00 65.50 86 PRO A O 1
ATOM 702 N N . VAL A 1 87 ? -11.749 -0.801 9.704 1.00 70.88 87 VAL A N 1
ATOM 703 C CA . VAL A 1 87 ? -12.504 -1.338 8.549 1.00 70.88 87 VAL A CA 1
ATOM 704 C C . VAL A 1 87 ? -12.127 -0.636 7.243 1.00 70.88 87 VAL A C 1
ATOM 706 O O . VAL A 1 87 ? -12.054 -1.279 6.198 1.00 70.88 87 VAL A O 1
ATOM 709 N N . THR A 1 88 ? -11.855 0.668 7.284 1.00 71.69 88 THR A N 1
ATOM 710 C CA . THR A 1 88 ? -11.457 1.435 6.094 1.00 71.69 88 THR A CA 1
ATOM 711 C C . THR A 1 88 ? -9.957 1.397 5.830 1.00 71.69 88 THR A C 1
ATOM 713 O O . THR A 1 88 ? -9.540 1.537 4.683 1.00 71.69 88 THR A O 1
ATOM 716 N N . LEU A 1 89 ? -9.134 1.148 6.850 1.00 71.88 89 LEU A N 1
ATOM 717 C CA . LEU A 1 89 ? -7.679 1.073 6.709 1.00 71.88 89 LEU A CA 1
ATOM 718 C C . LEU A 1 89 ? -7.202 -0.139 5.901 1.00 71.88 89 LEU A C 1
ATOM 720 O O . LEU A 1 89 ? -6.238 -0.029 5.144 1.00 71.88 89 LEU A O 1
ATOM 724 N N . PHE A 1 90 ? -7.872 -1.283 6.039 1.00 73.88 90 PHE A N 1
ATOM 725 C CA . PHE A 1 90 ? -7.485 -2.512 5.348 1.00 73.88 90 PHE A CA 1
ATOM 726 C C . PHE A 1 90 ? -7.535 -2.397 3.806 1.00 73.88 90 PHE A C 1
ATOM 728 O O . PHE A 1 90 ? -6.507 -2.651 3.174 1.00 73.88 90 PHE A O 1
ATOM 735 N N . PRO A 1 91 ? -8.640 -1.937 3.174 1.00 80.31 91 PRO A N 1
ATOM 736 C CA . PRO A 1 91 ? -8.688 -1.751 1.719 1.00 80.31 91 PRO A CA 1
ATOM 737 C C . PRO A 1 91 ? -7.777 -0.620 1.214 1.00 80.31 91 PRO A C 1
ATOM 739 O O . PRO A 1 91 ? -7.300 -0.668 0.081 1.00 80.31 91 PRO A O 1
ATOM 742 N N . VAL A 1 92 ? -7.506 0.400 2.038 1.00 82.00 92 VAL A N 1
ATOM 743 C CA . VAL A 1 92 ? -6.580 1.492 1.684 1.00 82.00 92 VAL A CA 1
ATOM 744 C C . VAL A 1 92 ? -5.137 0.984 1.614 1.00 82.00 92 VAL A C 1
ATOM 746 O O . VAL A 1 92 ? -4.407 1.346 0.692 1.00 82.00 92 VAL A O 1
ATOM 749 N N . SER A 1 93 ? -4.736 0.102 2.535 1.00 82.00 93 SER A N 1
ATOM 750 C CA . SER A 1 93 ? -3.401 -0.507 2.534 1.00 82.00 93 SER A CA 1
ATOM 751 C C . SER A 1 93 ? -3.164 -1.371 1.292 1.00 82.00 93 SER A C 1
ATOM 753 O O . SER A 1 93 ? -2.189 -1.158 0.567 1.00 82.00 93 SER A O 1
ATOM 755 N N . THR A 1 94 ? -4.085 -2.290 0.978 1.00 81.69 94 THR A N 1
ATOM 756 C CA . THR A 1 94 ? -3.962 -3.144 -0.216 1.00 81.69 94 THR A CA 1
ATOM 757 C C . THR A 1 94 ? -4.010 -2.337 -1.514 1.00 81.69 94 THR A C 1
ATOM 759 O O . THR A 1 94 ? -3.262 -2.640 -2.446 1.00 81.69 94 THR A O 1
ATOM 762 N N . GLY A 1 95 ? -4.794 -1.254 -1.559 1.00 84.12 95 GLY A N 1
ATOM 763 C CA . GLY A 1 95 ? -4.781 -0.293 -2.663 1.00 84.12 95 GLY A CA 1
ATOM 764 C C . GLY A 1 95 ? -3.422 0.394 -2.844 1.00 84.12 95 GLY A C 1
ATOM 765 O O . GLY A 1 95 ? -2.891 0.414 -3.954 1.00 84.12 95 GLY A O 1
ATOM 766 N N . CYS A 1 96 ? -2.814 0.892 -1.764 1.00 81.69 96 CYS A N 1
ATOM 767 C CA . CYS A 1 96 ? -1.470 1.481 -1.802 1.00 81.69 96 CYS A CA 1
ATOM 768 C C . CYS A 1 96 ? -0.401 0.480 -2.261 1.00 81.69 96 CYS A C 1
ATOM 770 O O . CYS A 1 96 ? 0.458 0.835 -3.068 1.00 81.69 96 CYS A O 1
ATOM 772 N N . CYS A 1 97 ? -0.463 -0.776 -1.811 1.00 78.38 97 CYS A N 1
ATOM 773 C CA . CYS A 1 97 ? 0.453 -1.821 -2.274 1.00 78.38 97 CYS A CA 1
ATOM 774 C C . CYS A 1 97 ? 0.301 -2.095 -3.778 1.00 78.38 97 CYS A C 1
ATOM 776 O O . CYS A 1 97 ? 1.305 -2.208 -4.481 1.00 78.38 97 CYS A O 1
ATOM 778 N N . LEU A 1 98 ? -0.933 -2.134 -4.290 1.00 81.19 98 LEU A N 1
ATOM 779 C CA . LEU A 1 98 ? -1.197 -2.297 -5.721 1.00 81.19 98 LEU A CA 1
ATOM 780 C C . LEU A 1 98 ? -0.650 -1.110 -6.534 1.00 81.19 98 LEU A C 1
ATOM 782 O O . LEU A 1 98 ? -0.006 -1.306 -7.562 1.00 81.19 98 LEU A O 1
ATOM 786 N N . ILE A 1 99 ? -0.828 0.120 -6.045 1.00 81.25 99 ILE A N 1
ATOM 787 C CA . ILE A 1 99 ? -0.272 1.334 -6.667 1.00 81.25 99 ILE A CA 1
ATOM 788 C C . ILE A 1 99 ? 1.265 1.314 -6.642 1.00 81.25 99 ILE A C 1
ATOM 790 O O . ILE A 1 99 ? 1.902 1.676 -7.631 1.00 81.25 99 ILE A O 1
ATOM 794 N N . GLY A 1 100 ? 1.870 0.833 -5.553 1.00 76.19 100 GLY A N 1
ATOM 795 C CA . GLY A 1 100 ? 3.318 0.650 -5.438 1.00 76.19 100 GLY A CA 1
ATOM 796 C C . GLY A 1 100 ? 3.888 -0.368 -6.433 1.00 76.19 100 GLY A C 1
ATOM 797 O O . GLY A 1 100 ? 5.016 -0.198 -6.889 1.00 76.19 100 GLY A O 1
ATOM 798 N N . MET A 1 101 ? 3.108 -1.383 -6.821 1.00 74.88 101 MET A N 1
ATOM 799 C CA . MET A 1 101 ? 3.484 -2.331 -7.880 1.00 74.88 101 MET A CA 1
ATOM 800 C C . MET A 1 101 ? 3.357 -1.731 -9.291 1.00 74.88 101 MET A C 1
ATOM 802 O O . MET A 1 101 ? 4.110 -2.118 -10.182 1.00 74.88 101 MET A O 1
ATOM 806 N N . LEU A 1 102 ? 2.445 -0.773 -9.498 1.00 71.44 102 LEU A N 1
ATOM 807 C CA . LEU A 1 102 ? 2.257 -0.073 -10.779 1.00 71.44 102 LEU A CA 1
ATOM 808 C C . LEU A 1 102 ? 3.312 1.018 -11.028 1.00 71.44 102 LEU A C 1
ATOM 810 O O . LEU A 1 102 ? 3.630 1.317 -12.178 1.00 71.44 102 LEU A O 1
ATOM 814 N N . ALA A 1 103 ? 3.850 1.621 -9.964 1.00 69.69 103 ALA A N 1
ATOM 815 C CA . ALA A 1 103 ? 4.821 2.708 -10.038 1.00 69.69 103 ALA A CA 1
ATOM 816 C C . ALA A 1 103 ? 6.099 2.370 -9.238 1.00 69.69 103 ALA A C 1
ATOM 818 O O . ALA A 1 103 ? 6.176 2.637 -8.035 1.00 69.69 103 ALA A O 1
ATOM 819 N N . PRO A 1 104 ? 7.162 1.846 -9.882 1.00 61.84 104 PRO A N 1
ATOM 820 C CA . PRO A 1 104 ? 8.362 1.383 -9.179 1.00 61.84 104 PRO A CA 1
ATOM 821 C C . PRO A 1 104 ? 9.112 2.506 -8.438 1.00 61.84 104 PRO A C 1
ATOM 823 O O . PRO A 1 104 ? 9.782 2.230 -7.444 1.00 61.84 104 PRO A O 1
ATOM 826 N N . ARG A 1 105 ? 8.942 3.777 -8.844 1.00 65.06 105 ARG A N 1
ATOM 827 C CA . ARG A 1 105 ? 9.534 4.965 -8.189 1.00 65.06 105 ARG A CA 1
ATOM 828 C C . ARG A 1 105 ? 9.015 5.208 -6.768 1.00 65.06 105 ARG A C 1
ATOM 830 O O . ARG A 1 105 ? 9.727 5.813 -5.976 1.00 65.06 105 ARG A O 1
ATOM 837 N N . THR A 1 106 ? 7.807 4.749 -6.441 1.00 66.75 106 THR A N 1
ATOM 838 C CA . THR A 1 106 ? 7.185 4.925 -5.115 1.00 66.75 106 THR A CA 1
ATOM 839 C C . THR A 1 106 ? 7.038 3.610 -4.350 1.00 66.75 106 THR A C 1
ATOM 841 O O . THR A 1 106 ? 6.588 3.621 -3.205 1.00 66.75 106 THR A O 1
ATOM 844 N N . SER A 1 107 ? 7.468 2.489 -4.941 1.00 71.25 107 SER A N 1
ATOM 845 C CA . SER A 1 107 ? 7.294 1.133 -4.407 1.00 71.25 107 SER A CA 1
ATOM 846 C C . SER A 1 107 ? 7.848 0.955 -2.989 1.00 71.25 107 SER A C 1
ATOM 848 O O . SER A 1 107 ? 7.152 0.419 -2.131 1.00 71.25 107 SER A O 1
ATOM 850 N N . LEU A 1 108 ? 9.048 1.467 -2.701 1.00 73.19 108 LEU A N 1
ATOM 851 C CA . LEU A 1 108 ? 9.674 1.390 -1.374 1.00 73.19 108 LEU A CA 1
ATOM 852 C C . LEU A 1 108 ? 8.858 2.114 -0.295 1.00 73.19 108 LEU A C 1
ATOM 854 O O . LEU A 1 108 ? 8.604 1.557 0.771 1.00 73.19 108 LEU A O 1
ATOM 858 N N . ILE A 1 109 ? 8.404 3.335 -0.587 1.00 77.12 109 ILE A N 1
ATOM 859 C CA . ILE A 1 1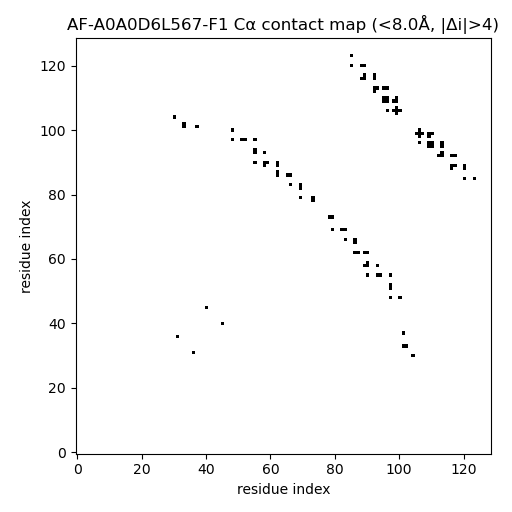09 ? 7.642 4.162 0.359 1.00 77.12 109 ILE A CA 1
ATOM 860 C C . ILE A 1 109 ? 6.236 3.581 0.551 1.00 77.12 109 ILE A C 1
ATOM 862 O O . ILE A 1 109 ? 5.774 3.439 1.681 1.00 77.12 109 ILE A O 1
ATOM 866 N N . MET A 1 110 ? 5.576 3.183 -0.539 1.00 77.06 110 MET A N 1
ATOM 867 C CA . MET A 1 110 ? 4.247 2.564 -0.511 1.00 77.06 110 MET A CA 1
ATOM 868 C C . MET A 1 110 ? 4.251 1.221 0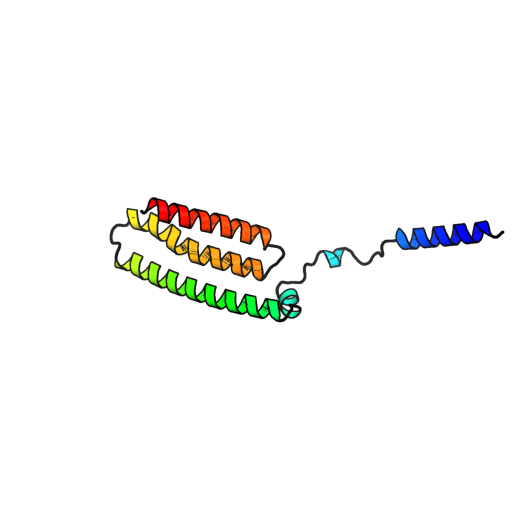.227 1.00 77.06 110 MET A C 1
ATOM 870 O O . MET A 1 110 ? 3.325 0.935 0.982 1.00 77.06 110 MET A O 1
ATOM 874 N N . THR A 1 111 ? 5.308 0.420 0.072 1.00 78.00 111 THR A N 1
ATOM 875 C CA . THR A 1 111 ? 5.453 -0.860 0.784 1.00 78.00 111 THR A CA 1
ATOM 876 C C . THR A 1 111 ? 5.710 -0.641 2.273 1.00 78.00 111 THR A C 1
ATOM 878 O O . THR A 1 111 ? 5.083 -1.300 3.099 1.00 78.00 111 THR A O 1
ATOM 881 N N . ALA A 1 112 ? 6.569 0.317 2.641 1.00 80.81 112 ALA A N 1
ATOM 882 C CA . ALA A 1 112 ? 6.803 0.670 4.042 1.00 80.81 112 ALA A CA 1
ATOM 883 C C . ALA A 1 112 ? 5.515 1.152 4.732 1.00 80.81 112 ALA A C 1
ATOM 885 O O . ALA A 1 112 ? 5.197 0.701 5.832 1.00 80.81 112 ALA A O 1
ATOM 886 N N . LEU A 1 113 ? 4.736 2.006 4.058 1.00 80.44 113 LEU A N 1
ATOM 887 C CA . LEU A 1 113 ? 3.414 2.420 4.526 1.00 80.44 113 LEU A CA 1
ATOM 888 C C . LEU A 1 113 ? 2.477 1.215 4.673 1.00 80.44 113 LEU A C 1
ATOM 890 O O . LEU A 1 113 ? 1.886 1.041 5.735 1.00 80.44 113 LEU A O 1
ATOM 894 N N . GLY A 1 114 ? 2.388 0.345 3.662 1.00 78.88 114 GLY A N 1
ATOM 895 C CA . GLY A 1 114 ? 1.555 -0.862 3.708 1.00 78.88 114 GLY A CA 1
ATOM 896 C C . GLY A 1 114 ? 1.866 -1.771 4.904 1.00 78.88 114 GLY A C 1
ATOM 897 O O . GLY A 1 114 ? 0.949 -2.222 5.592 1.00 78.88 114 GLY A O 1
ATOM 898 N N . ILE A 1 115 ? 3.151 -1.977 5.217 1.00 81.19 115 ILE A N 1
ATOM 899 C CA . ILE A 1 115 ? 3.595 -2.773 6.375 1.00 81.19 115 ILE A CA 1
ATOM 900 C C . ILE A 1 115 ? 3.203 -2.099 7.695 1.00 81.19 115 ILE A C 1
ATOM 902 O O . ILE A 1 115 ? 2.658 -2.762 8.578 1.00 81.19 115 ILE A O 1
ATOM 906 N N . LEU A 1 116 ? 3.434 -0.790 7.837 1.00 82.62 116 LEU A N 1
ATOM 907 C CA . LEU A 1 116 ? 3.022 -0.045 9.032 1.00 82.62 116 LEU A CA 1
ATOM 908 C C . LEU A 1 116 ? 1.506 -0.143 9.253 1.00 82.62 116 LEU A C 1
ATOM 910 O O . LEU A 1 116 ? 1.059 -0.378 10.376 1.00 82.62 116 LEU A O 1
ATOM 914 N N . TYR A 1 117 ? 0.712 -0.039 8.185 1.00 76.00 117 TYR A N 1
ATOM 915 C CA . TYR A 1 117 ? -0.743 -0.185 8.257 1.00 76.00 117 TYR A CA 1
ATOM 916 C C . TYR A 1 117 ? -1.187 -1.608 8.609 1.00 76.00 117 TYR A C 1
ATOM 918 O O . TYR A 1 117 ? -2.137 -1.780 9.376 1.00 76.00 117 TYR A O 1
ATOM 926 N N . TYR A 1 118 ? -0.490 -2.627 8.106 1.00 78.88 118 TYR A N 1
ATOM 927 C CA . TYR A 1 118 ? -0.754 -4.018 8.467 1.00 78.88 118 TYR A CA 1
ATOM 928 C C . TYR A 1 118 ? -0.496 -4.278 9.960 1.00 78.88 118 TYR A C 1
ATOM 930 O O . TYR A 1 118 ? -1.330 -4.875 10.641 1.00 78.88 118 TYR A O 1
ATOM 938 N N . LEU A 1 119 ? 0.611 -3.756 10.498 1.00 81.69 119 LEU A N 1
ATOM 939 C CA . LEU A 1 119 ? 0.937 -3.851 11.925 1.00 81.69 119 LEU A CA 1
ATOM 940 C C . LEU A 1 119 ? -0.103 -3.141 12.804 1.00 81.69 119 LEU A C 1
ATOM 942 O O . LEU A 1 119 ? -0.496 -3.680 13.838 1.00 81.69 119 LEU A O 1
ATOM 946 N N . MET A 1 120 ? -0.603 -1.979 12.374 1.00 78.62 120 MET A N 1
ATOM 947 C CA . MET A 1 120 ? -1.688 -1.277 13.072 1.00 78.62 120 MET A CA 1
ATOM 948 C C . MET A 1 120 ? -2.988 -2.090 13.083 1.00 78.62 120 MET A C 1
ATOM 950 O O . MET A 1 120 ? -3.667 -2.135 14.108 1.00 78.62 120 MET A O 1
ATOM 954 N N . CYS A 1 121 ? -3.322 -2.779 11.986 1.00 72.69 121 CYS A N 1
ATOM 955 C CA . CYS A 1 121 ? -4.487 -3.668 11.951 1.00 72.69 121 CYS A CA 1
ATOM 956 C C . CYS A 1 121 ? -4.341 -4.833 12.939 1.00 72.69 121 CYS A C 1
ATOM 958 O O . CYS A 1 121 ? -5.263 -5.092 13.712 1.00 72.69 121 CYS A O 1
ATOM 960 N N . LEU A 1 122 ? -3.181 -5.500 12.962 1.00 78.06 122 LEU A N 1
ATOM 961 C CA . LEU A 1 122 ? -2.915 -6.584 13.913 1.00 78.06 122 LEU A CA 1
ATOM 962 C C . LEU A 1 122 ? -2.99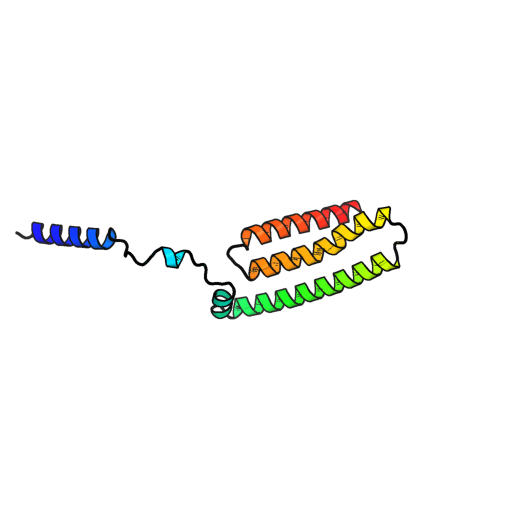9 -6.110 15.367 1.00 78.06 122 LEU A C 1
ATOM 964 O O . LEU A 1 122 ? -3.618 -6.777 16.191 1.00 78.06 122 LEU A O 1
ATOM 968 N N . PHE A 1 123 ? -2.432 -4.943 15.676 1.00 80.00 123 PHE A N 1
ATOM 969 C CA . PHE A 1 123 ? -2.497 -4.359 17.015 1.00 80.00 123 PHE A CA 1
ATOM 970 C C . PHE A 1 123 ? -3.941 -4.131 17.481 1.00 80.00 123 PHE A C 1
ATOM 972 O O . PHE A 1 123 ? -4.286 -4.432 18.624 1.00 80.00 123 PHE A O 1
ATOM 979 N N . VAL A 1 124 ? -4.803 -3.634 16.593 1.00 71.19 124 VAL A N 1
ATOM 980 C CA . VAL A 1 124 ? -6.216 -3.397 16.906 1.00 71.19 124 VAL A CA 1
ATOM 981 C C . VAL A 1 124 ? -6.966 -4.711 17.118 1.00 71.19 124 VAL A C 1
ATOM 983 O O . VAL A 1 124 ? -7.730 -4.797 18.072 1.00 71.19 124 VAL A O 1
ATOM 986 N N . ILE A 1 125 ? -6.722 -5.741 16.297 1.00 75.25 125 ILE A N 1
ATOM 987 C CA . ILE A 1 125 ? -7.319 -7.076 16.493 1.00 75.25 125 ILE A CA 1
ATOM 988 C C . ILE A 1 125 ? -6.935 -7.636 17.866 1.00 75.25 125 ILE A C 1
ATOM 990 O O . ILE A 1 125 ? -7.810 -8.054 18.617 1.00 75.25 125 ILE A O 1
ATOM 994 N N . VAL A 1 126 ? -5.649 -7.581 18.222 1.00 81.69 126 VAL A N 1
ATOM 995 C CA . VAL A 1 126 ? -5.160 -8.042 19.532 1.00 81.69 126 VAL A CA 1
ATOM 996 C C . VAL A 1 126 ? -5.755 -7.223 20.677 1.00 81.69 126 VAL A C 1
ATOM 998 O O . VAL A 1 126 ? -6.043 -7.779 21.724 1.00 81.69 126 VAL A O 1
ATOM 100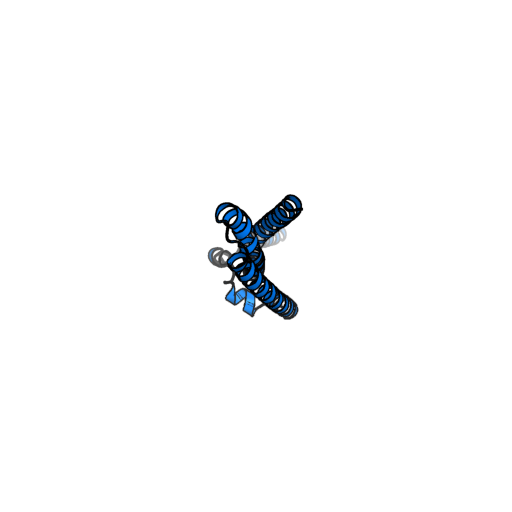1 N N . SER A 1 127 ? -5.975 -5.923 20.481 1.00 75.00 127 SER A N 1
ATOM 1002 C CA . SER A 1 127 ? -6.597 -5.055 21.491 1.00 75.00 127 SER A CA 1
ATOM 1003 C C . SER A 1 127 ? -8.109 -5.271 21.644 1.00 75.00 127 SER A C 1
ATOM 1005 O O . SER A 1 127 ? -8.700 -4.754 22.592 1.00 75.00 127 SER A O 1
ATOM 1007 N N . LEU A 1 128 ? -8.752 -5.939 20.679 1.00 65.12 128 LEU A N 1
ATOM 1008 C CA . LEU A 1 128 ? -10.179 -6.271 20.713 1.00 65.12 128 LEU A CA 1
ATOM 1009 C C . LEU A 1 128 ? -10.463 -7.657 21.307 1.00 65.12 128 LEU A C 1
ATOM 1011 O O . LEU A 1 128 ? -11.593 -7.872 21.752 1.00 65.12 128 LEU A O 1
ATOM 1015 N N . CYS A 1 129 ? -9.487 -8.569 21.272 1.00 57.53 129 CYS A N 1
ATOM 1016 C CA . CYS A 1 129 ? -9.516 -9.840 21.998 1.00 57.53 129 CYS A CA 1
ATOM 1017 C C . CYS A 1 129 ? -9.277 -9.622 23.496 1.00 57.53 129 CYS A C 1
ATOM 1019 O O . CYS A 1 129 ? -9.955 -10.324 24.278 1.00 57.53 129 CYS A O 1
#

Secondary structure (DSSP, 8-state):
-HHHHHHHHHHHHHHHHHS-----TTSSSSPPPHHHHHHT--HHHHHHHHHHHHHHHHHHHHHHHHHHHHHHH---HHHHHHHHHHHHHHHHHHHHHHHHHH-TTTHHHHHHHHHHHHHHHHHHHHHH-

Radius of gyration: 26.84 Å; Cα contacts (8 Å, |Δi|>4): 57; chains: 1; bounding box: 86×29×55 Å